Protein AF-A0A371SAK7-F1 (afdb_monomer_lite)

pLDDT: mean 85.82, std 8.58, range [55.22, 95.19]

Sequence (73 aa):
MKTLGISLLATIALFFMSVFIVSPIMSNIGYSSVESSYHLQTHALLVTLIFTVILCTILGSRYVVEELKKGKE

Structure (mmCIF, N/CA/C/O backbone):
data_AF-A0A371SAK7-F1
#
_entry.id   AF-A0A371SAK7-F1
#
loop_
_atom_site.group_PDB
_atom_site.id
_atom_site.type_symbol
_atom_site.label_atom_id
_atom_site.label_alt_id
_atom_site.labe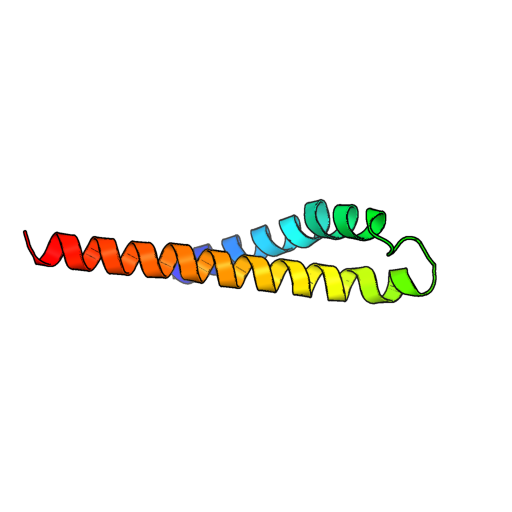l_comp_id
_atom_site.label_asym_id
_atom_site.label_entity_id
_atom_site.label_seq_id
_atom_site.pdbx_PDB_ins_code
_atom_site.Cartn_x
_atom_site.Cartn_y
_atom_site.Cartn_z
_atom_site.occupancy
_atom_site.B_iso_or_equiv
_atom_site.auth_seq_id
_atom_site.auth_comp_id
_atom_site.auth_asym_id
_atom_site.auth_atom_id
_atom_site.pdbx_PDB_model_num
ATOM 1 N N . MET A 1 1 ? 3.817 11.809 20.685 1.00 57.59 1 MET A N 1
ATOM 2 C CA . MET A 1 1 ? 4.928 11.687 19.705 1.00 57.59 1 MET A CA 1
ATOM 3 C C . MET A 1 1 ? 5.068 10.283 19.105 1.00 57.59 1 MET A C 1
ATOM 5 O O . MET A 1 1 ? 5.377 10.192 17.928 1.00 57.59 1 MET A O 1
ATOM 9 N N . LYS A 1 2 ? 4.797 9.196 19.852 1.00 68.75 2 LYS A N 1
ATOM 10 C CA . LYS A 1 2 ? 4.901 7.802 19.356 1.00 68.75 2 LYS A CA 1
ATOM 11 C C . LYS A 1 2 ? 4.089 7.526 18.076 1.00 68.75 2 LYS A C 1
ATOM 13 O O . LYS A 1 2 ? 4.595 6.889 17.163 1.00 68.75 2 LYS A O 1
ATOM 18 N N . THR A 1 3 ? 2.879 8.079 17.971 1.00 79.81 3 THR A N 1
ATOM 19 C CA . THR A 1 3 ? 2.000 7.925 16.795 1.00 79.81 3 THR A CA 1
ATOM 20 C C . THR A 1 3 ? 2.591 8.523 15.517 1.00 79.81 3 THR A C 1
ATOM 22 O O . THR A 1 3 ? 2.475 7.921 14.456 1.00 79.81 3 THR A O 1
ATOM 25 N N . LEU A 1 4 ? 3.275 9.670 15.614 1.00 85.50 4 LEU A N 1
ATOM 26 C CA . LEU A 1 4 ? 3.955 10.278 14.464 1.00 85.50 4 LEU A CA 1
ATOM 27 C C . LEU A 1 4 ? 5.138 9.423 14.004 1.00 85.50 4 LEU A C 1
ATOM 29 O O . LEU A 1 4 ? 5.331 9.254 12.808 1.00 85.50 4 LEU A O 1
ATOM 33 N N . GLY A 1 5 ? 5.879 8.827 14.944 1.00 87.31 5 GLY A N 1
ATOM 34 C CA . GLY A 1 5 ? 6.963 7.896 14.621 1.00 87.31 5 GLY A CA 1
ATOM 35 C C . GLY A 1 5 ? 6.470 6.639 13.898 1.00 87.31 5 GLY A C 1
ATOM 36 O O . GLY A 1 5 ? 7.068 6.231 12.909 1.00 87.31 5 GLY A O 1
ATOM 37 N N . ILE A 1 6 ? 5.347 6.065 14.340 1.00 89.44 6 ILE A N 1
ATOM 38 C CA . ILE A 1 6 ? 4.738 4.890 13.693 1.00 89.44 6 ILE A CA 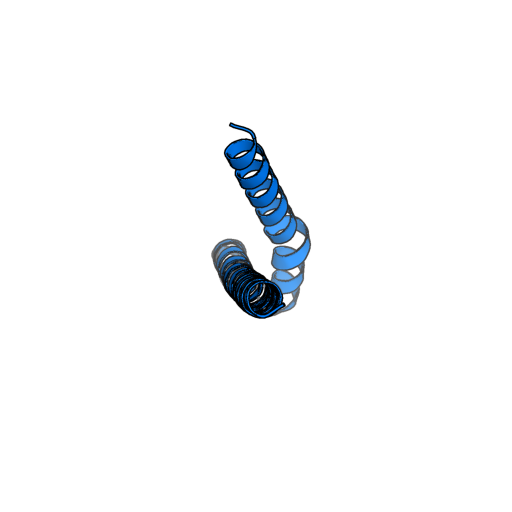1
ATOM 39 C C . ILE A 1 6 ? 4.197 5.248 12.302 1.00 89.44 6 ILE A C 1
ATOM 41 O O . ILE A 1 6 ? 4.415 4.498 11.356 1.00 89.44 6 ILE A O 1
ATOM 45 N N . SER A 1 7 ? 3.545 6.406 12.158 1.00 85.12 7 SER A N 1
ATOM 46 C CA . SER A 1 7 ? 3.060 6.905 10.862 1.00 85.12 7 SER A CA 1
ATOM 47 C C . SER A 1 7 ? 4.204 7.132 9.868 1.00 85.12 7 SER A C 1
ATOM 49 O O . SER A 1 7 ? 4.139 6.691 8.718 1.00 85.12 7 SER A O 1
ATOM 51 N N . LEU A 1 8 ? 5.298 7.748 10.326 1.00 89.62 8 LEU A N 1
ATOM 52 C CA . LEU A 1 8 ? 6.490 7.958 9.510 1.00 89.62 8 LEU A CA 1
ATOM 53 C C . LEU A 1 8 ? 7.113 6.622 9.089 1.00 89.62 8 LEU A C 1
ATOM 55 O O . LEU A 1 8 ? 7.418 6.434 7.914 1.00 89.62 8 LEU A O 1
ATOM 59 N N . LEU A 1 9 ? 7.245 5.674 10.020 1.00 91.81 9 LEU A N 1
ATOM 60 C CA . LEU A 1 9 ? 7.776 4.343 9.731 1.00 91.81 9 LEU A CA 1
ATOM 61 C C . LEU A 1 9 ? 6.906 3.588 8.715 1.00 91.81 9 LEU A C 1
ATOM 63 O O . LEU A 1 9 ? 7.438 3.006 7.774 1.00 91.81 9 LEU A O 1
ATOM 67 N N . ALA A 1 10 ? 5.580 3.635 8.865 1.00 88.56 10 ALA A N 1
ATOM 68 C CA . ALA A 1 10 ? 4.647 3.032 7.917 1.00 88.56 10 ALA A CA 1
ATOM 69 C C . ALA A 1 10 ? 4.767 3.668 6.524 1.00 88.56 10 ALA A C 1
ATOM 71 O O . ALA A 1 10 ? 4.787 2.958 5.523 1.00 88.56 10 ALA A O 1
ATOM 72 N N . THR A 1 11 ? 4.927 4.991 6.454 1.00 89.00 11 THR A N 1
ATOM 73 C CA . THR A 1 11 ? 5.128 5.715 5.189 1.00 89.00 11 THR A CA 1
ATOM 74 C C . THR A 1 11 ? 6.435 5.306 4.507 1.00 89.00 11 THR A C 1
ATOM 76 O O . THR A 1 11 ? 6.451 5.042 3.306 1.00 89.00 11 THR A O 1
ATOM 79 N N . ILE A 1 12 ? 7.525 5.187 5.271 1.00 92.19 12 ILE A N 1
ATOM 80 C CA . ILE A 1 12 ? 8.820 4.711 4.764 1.00 92.19 12 ILE A CA 1
ATOM 81 C C . ILE A 1 12 ? 8.701 3.268 4.254 1.00 92.19 12 ILE A C 1
ATOM 83 O O . ILE A 1 12 ? 9.180 2.955 3.165 1.00 92.19 12 ILE A O 1
ATOM 87 N N . ALA A 1 13 ? 8.025 2.392 5.001 1.00 91.50 13 ALA A N 1
ATOM 88 C CA . ALA A 1 13 ? 7.790 1.015 4.578 1.00 91.50 13 ALA A CA 1
ATOM 89 C C . ALA A 1 13 ? 6.968 0.947 3.278 1.00 91.50 13 ALA A C 1
ATOM 91 O O . ALA A 1 13 ? 7.326 0.202 2.367 1.00 91.50 13 ALA A O 1
ATOM 92 N N . LEU A 1 14 ? 5.914 1.761 3.153 1.00 89.31 14 LEU A N 1
ATOM 93 C CA . LEU A 1 14 ? 5.107 1.861 1.933 1.00 89.31 14 LEU A CA 1
ATOM 94 C C . LEU A 1 14 ? 5.927 2.348 0.734 1.00 89.31 14 LEU A C 1
ATOM 96 O O . LEU A 1 14 ? 5.785 1.802 -0.359 1.00 89.31 14 LEU A O 1
ATOM 100 N N . PHE A 1 15 ? 6.821 3.321 0.933 1.00 88.56 15 PHE A N 1
ATOM 101 C CA . PHE A 1 15 ? 7.736 3.777 -0.113 1.00 88.56 15 PHE A CA 1
ATOM 102 C C . PHE A 1 15 ? 8.627 2.634 -0.616 1.00 88.56 15 PHE A C 1
ATOM 104 O O . PHE A 1 15 ? 8.707 2.394 -1.821 1.00 88.56 15 PHE A O 1
ATOM 111 N N . PHE A 1 16 ? 9.242 1.871 0.290 1.00 90.31 16 PHE A N 1
ATOM 112 C CA . PHE A 1 16 ? 10.074 0.735 -0.102 1.00 90.31 16 PHE A CA 1
ATOM 113 C C . PHE A 1 16 ? 9.275 -0.386 -0.773 1.00 90.31 16 PHE A C 1
ATOM 115 O O . PHE A 1 16 ? 9.749 -0.943 -1.760 1.00 90.31 16 PHE A O 1
ATOM 122 N N . MET A 1 17 ? 8.052 -0.674 -0.319 1.00 88.44 17 MET A N 1
ATOM 123 C CA . MET A 1 17 ? 7.165 -1.617 -1.012 1.00 88.44 17 MET A CA 1
ATOM 124 C C . MET A 1 17 ? 6.832 -1.144 -2.431 1.00 88.44 17 MET A C 1
ATOM 126 O O . MET A 1 17 ? 6.868 -1.937 -3.373 1.00 88.44 17 MET A O 1
ATOM 130 N N . SER A 1 18 ? 6.573 0.152 -2.620 1.00 87.44 18 SER A N 1
ATOM 131 C CA . SER A 1 18 ? 6.341 0.719 -3.953 1.00 87.44 18 SER A CA 1
ATOM 132 C C . SER A 1 18 ? 7.552 0.533 -4.870 1.00 87.44 18 SER A C 1
ATOM 134 O O . SER A 1 18 ? 7.387 0.163 -6.032 1.00 87.44 18 SER A O 1
ATOM 136 N N . VAL A 1 19 ? 8.761 0.787 -4.366 1.00 86.56 19 VAL A N 1
ATOM 137 C CA . VAL A 1 19 ? 9.994 0.753 -5.168 1.00 86.56 19 VAL A CA 1
ATOM 138 C C . VAL A 1 19 ? 10.459 -0.674 -5.450 1.00 86.56 19 VAL A C 1
ATOM 140 O O . VAL A 1 19 ? 10.843 -0.965 -6.578 1.00 86.56 19 VAL A O 1
ATOM 143 N N . PHE A 1 20 ? 10.424 -1.567 -4.461 1.00 89.44 20 PHE A N 1
ATOM 144 C CA . PHE A 1 20 ? 10.986 -2.917 -4.587 1.00 89.44 20 PHE A CA 1
ATOM 145 C C . PHE A 1 20 ? 9.982 -3.978 -5.033 1.00 89.44 20 PHE A C 1
ATOM 147 O O . PHE A 1 20 ? 10.401 -5.007 -5.554 1.00 89.44 20 PHE A O 1
ATOM 154 N N . ILE A 1 21 ? 8.679 -3.756 -4.844 1.00 89.06 21 ILE A N 1
ATOM 155 C CA . ILE A 1 21 ? 7.645 -4.723 -5.234 1.00 89.06 21 ILE A CA 1
ATOM 156 C C . ILE A 1 21 ? 6.830 -4.185 -6.404 1.00 89.06 21 ILE A C 1
ATOM 158 O O . ILE A 1 21 ? 6.799 -4.797 -7.469 1.00 89.06 21 ILE A O 1
ATOM 162 N N . VAL A 1 22 ? 6.192 -3.024 -6.238 1.00 86.62 22 VAL A N 1
ATOM 163 C CA . VAL A 1 22 ? 5.219 -2.533 -7.229 1.00 86.62 22 VAL A CA 1
ATOM 164 C C . VAL A 1 22 ? 5.903 -2.116 -8.532 1.00 86.62 22 VAL A C 1
ATOM 166 O O . VAL A 1 22 ? 5.451 -2.508 -9.605 1.00 86.62 22 VAL A O 1
ATOM 169 N N . SER A 1 23 ? 7.016 -1.384 -8.460 1.00 85.62 23 SER A N 1
ATOM 170 C CA . SER A 1 23 ? 7.734 -0.910 -9.651 1.00 85.62 23 SER A CA 1
ATOM 171 C C . SER A 1 23 ? 8.273 -2.055 -10.537 1.00 85.62 23 SER A C 1
ATOM 173 O O . SER A 1 23 ? 7.976 -2.050 -11.734 1.00 85.62 23 SER A O 1
ATOM 175 N N . PRO A 1 24 ? 8.955 -3.099 -10.012 1.00 85.81 24 PRO A N 1
ATOM 176 C CA . PRO A 1 24 ? 9.368 -4.244 -10.827 1.00 85.81 24 PRO A CA 1
ATOM 177 C C . PRO A 1 24 ? 8.194 -5.017 -11.430 1.00 85.81 24 PRO A C 1
ATOM 179 O O . PRO A 1 24 ? 8.265 -5.430 -12.587 1.00 85.81 24 PRO A O 1
ATOM 182 N N . ILE A 1 25 ? 7.100 -5.196 -10.683 1.00 87.62 25 ILE A N 1
ATOM 183 C CA . ILE A 1 25 ? 5.894 -5.854 -11.205 1.00 87.62 25 ILE A CA 1
ATOM 184 C C . ILE A 1 25 ? 5.327 -5.049 -12.376 1.00 87.62 25 ILE A C 1
ATOM 186 O O . ILE A 1 25 ? 5.055 -5.613 -13.432 1.00 87.62 25 ILE A O 1
ATOM 190 N N . MET A 1 26 ? 5.210 -3.729 -12.230 1.00 85.00 26 MET A N 1
ATOM 191 C CA . MET A 1 26 ? 4.699 -2.865 -13.292 1.00 85.00 26 MET A CA 1
ATOM 192 C C . MET A 1 26 ? 5.617 -2.809 -14.512 1.00 85.00 26 MET A C 1
ATOM 194 O O . MET A 1 26 ? 5.118 -2.837 -15.635 1.00 85.00 26 MET A O 1
ATOM 198 N N . SER A 1 27 ? 6.937 -2.825 -14.319 1.00 83.69 27 SER A N 1
ATOM 199 C CA . SER A 1 27 ? 7.912 -2.913 -15.415 1.00 83.69 27 SER A CA 1
ATOM 200 C C . SER A 1 27 ? 7.641 -4.116 -16.333 1.00 83.69 27 SER A C 1
ATOM 202 O O . SER A 1 27 ? 7.691 -3.998 -17.557 1.00 83.69 27 SER A O 1
ATOM 204 N N . ASN A 1 28 ? 7.217 -5.245 -15.754 1.00 85.62 28 ASN A N 1
ATOM 205 C CA . ASN A 1 28 ? 6.875 -6.466 -16.488 1.00 85.62 28 ASN A CA 1
ATOM 206 C C . ASN A 1 28 ? 5.466 -6.466 -17.129 1.00 85.62 28 ASN A C 1
ATOM 208 O O . ASN A 1 28 ? 5.156 -7.382 -17.884 1.00 85.62 28 ASN A O 1
ATOM 212 N N . ILE A 1 29 ? 4.609 -5.470 -16.857 1.00 83.75 29 ILE A N 1
ATOM 213 C CA . ILE A 1 29 ? 3.195 -5.416 -17.308 1.00 83.75 29 ILE A CA 1
ATOM 214 C C . ILE A 1 29 ? 2.981 -4.392 -18.448 1.00 83.75 29 ILE A C 1
ATOM 216 O O . ILE A 1 29 ? 1.858 -4.049 -18.803 1.00 83.75 29 ILE A O 1
ATOM 220 N N . GLY A 1 30 ? 4.056 -3.923 -19.087 1.00 73.62 30 GLY A N 1
ATOM 221 C CA . GLY A 1 30 ? 3.964 -3.048 -20.269 1.00 73.62 30 GLY A CA 1
ATOM 222 C C . GLY A 1 30 ? 4.629 -1.684 -20.111 1.00 73.62 30 GLY A C 1
ATOM 223 O O . GLY A 1 30 ? 4.459 -0.827 -20.972 1.00 73.62 30 GLY A O 1
ATOM 224 N N . TYR A 1 31 ? 5.421 -1.504 -19.051 1.00 76.88 31 TYR A N 1
ATOM 225 C CA . TYR A 1 31 ? 6.294 -0.341 -18.862 1.00 76.88 31 TYR A CA 1
ATOM 226 C C . TYR A 1 31 ? 7.726 -0.570 -19.381 1.00 76.88 31 TYR A C 1
ATOM 228 O O . TYR A 1 31 ? 8.657 0.135 -18.999 1.00 76.88 31 TYR A O 1
ATOM 236 N N . SER A 1 32 ? 7.913 -1.573 -20.244 1.00 70.12 32 SER A N 1
ATOM 237 C CA . SER A 1 32 ? 9.214 -1.972 -20.790 1.00 70.12 32 SER A CA 1
ATOM 238 C C . SER A 1 32 ? 9.671 -1.132 -21.990 1.00 70.12 32 SER A C 1
ATOM 240 O O . SER A 1 32 ? 10.789 -1.318 -22.469 1.00 70.12 32 SER A O 1
ATOM 242 N N . SER A 1 33 ? 8.826 -0.235 -22.513 1.00 76.12 33 SER A N 1
ATOM 243 C CA . SER A 1 33 ? 9.181 0.659 -23.623 1.00 76.12 33 SER A CA 1
ATOM 244 C C . SER A 1 33 ? 9.721 1.998 -23.114 1.00 76.12 33 SER A C 1
ATOM 246 O O . SER A 1 33 ? 9.341 2.468 -22.045 1.00 76.12 33 SER A O 1
ATOM 248 N N . VAL A 1 34 ? 10.591 2.648 -23.896 1.00 69.06 34 VAL A N 1
ATOM 249 C CA . VAL A 1 34 ? 11.179 3.957 -23.544 1.00 69.06 34 VAL A CA 1
ATOM 250 C C . VAL A 1 34 ? 10.125 5.026 -23.233 1.00 69.06 34 VAL A C 1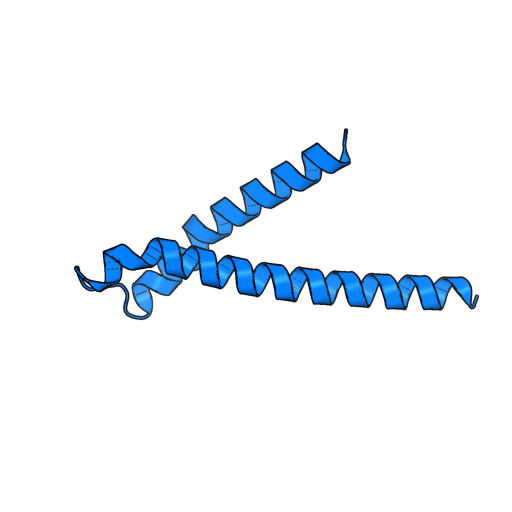
ATOM 252 O O . VAL A 1 34 ? 10.294 5.768 -22.276 1.00 69.06 34 VAL A O 1
ATOM 255 N N . GLU A 1 35 ? 9.011 5.065 -23.967 1.00 71.19 35 GLU A N 1
ATOM 256 C CA . GLU A 1 35 ? 7.901 5.998 -23.713 1.00 71.19 35 GLU A CA 1
ATOM 257 C C . GLU A 1 35 ? 7.124 5.673 -22.434 1.00 71.19 35 GLU A C 1
ATOM 259 O O . GLU A 1 35 ? 6.803 6.565 -21.650 1.00 71.19 35 GLU A O 1
ATOM 264 N N . SER A 1 36 ? 6.836 4.393 -22.189 1.00 69.19 36 SER A N 1
ATOM 265 C CA . SER A 1 36 ? 6.071 3.986 -21.007 1.00 69.19 36 SER A CA 1
ATOM 266 C C . SER A 1 36 ? 6.897 4.109 -19.726 1.00 69.19 36 SER A C 1
ATOM 268 O O . SER A 1 36 ? 6.353 4.497 -18.690 1.00 69.19 36 SER A O 1
ATOM 270 N N . SER A 1 37 ? 8.215 3.894 -19.793 1.00 72.88 37 SER A N 1
ATOM 271 C CA . SER A 1 37 ? 9.126 3.965 -18.647 1.00 72.88 37 SER A CA 1
ATOM 272 C C . SER A 1 37 ? 9.094 5.315 -17.918 1.00 72.88 37 SER A C 1
ATOM 274 O O . SER A 1 37 ? 9.291 5.339 -16.703 1.00 72.88 37 SER A O 1
ATOM 276 N N . TYR A 1 38 ? 8.800 6.429 -18.603 1.00 79.50 38 TYR A N 1
ATOM 277 C CA . TYR A 1 38 ? 8.670 7.750 -17.964 1.00 79.50 38 TYR A CA 1
ATOM 278 C C . TYR A 1 38 ? 7.499 7.827 -16.980 1.00 79.50 38 TYR A C 1
ATOM 280 O O . TYR A 1 38 ? 7.550 8.572 -16.003 1.00 79.50 38 TYR A O 1
ATOM 288 N N . HIS A 1 39 ? 6.454 7.032 -17.207 1.00 84.94 39 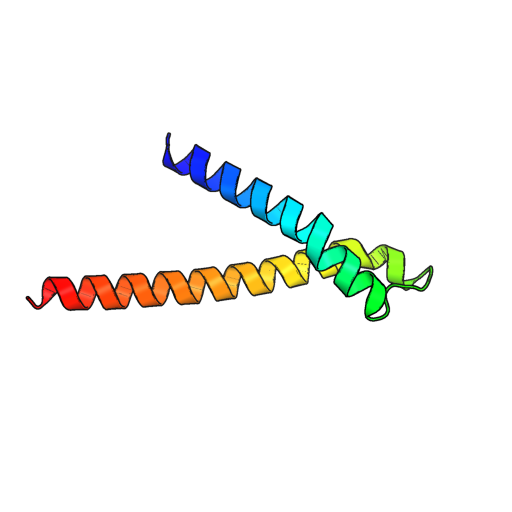HIS A N 1
ATOM 289 C CA . HIS A 1 39 ? 5.267 7.008 -16.362 1.00 84.94 39 HIS A CA 1
ATOM 290 C C . HIS A 1 39 ? 5.265 5.854 -15.352 1.00 84.94 39 HIS A C 1
ATOM 292 O O . HIS A 1 39 ? 4.341 5.767 -14.541 1.00 84.94 39 HIS A O 1
ATOM 298 N N . LEU A 1 40 ? 6.267 4.967 -15.379 1.00 85.25 40 LEU A N 1
ATOM 299 C CA . LEU A 1 40 ? 6.335 3.783 -14.517 1.00 85.25 40 LEU A CA 1
ATOM 300 C C . LEU A 1 40 ? 6.239 4.157 -13.037 1.00 85.25 40 LEU A C 1
ATOM 302 O O . LEU A 1 40 ? 5.426 3.601 -12.303 1.00 85.25 40 LEU A O 1
ATOM 306 N N . GLN A 1 41 ? 7.032 5.134 -12.603 1.00 84.56 41 GLN A N 1
ATOM 307 C CA . GLN A 1 41 ? 7.100 5.506 -11.194 1.00 84.56 41 GLN A CA 1
ATOM 308 C C . GLN A 1 41 ? 5.806 6.166 -10.705 1.00 84.56 41 GLN A C 1
ATOM 310 O O . GLN A 1 41 ? 5.320 5.842 -9.623 1.00 84.56 41 GLN A O 1
ATOM 315 N N . THR A 1 42 ? 5.205 7.042 -11.513 1.00 87.62 42 THR A N 1
ATOM 316 C CA . THR A 1 42 ? 3.914 7.666 -11.193 1.00 87.62 42 THR A CA 1
ATOM 317 C C . THR A 1 42 ? 2.810 6.623 -11.076 1.00 87.62 42 THR A C 1
ATOM 319 O O . THR A 1 42 ? 2.046 6.641 -10.113 1.00 87.62 42 THR A O 1
ATOM 322 N N . HIS A 1 43 ? 2.736 5.683 -12.018 1.00 88.50 43 HIS A N 1
ATOM 323 C CA . HIS A 1 43 ? 1.718 4.645 -11.968 1.00 88.50 43 HIS A CA 1
ATOM 324 C C . HIS A 1 43 ? 1.96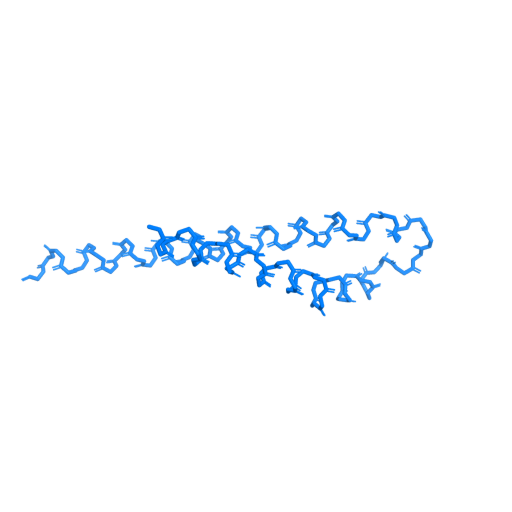6 3.639 -10.833 1.00 88.50 43 HIS A C 1
ATOM 326 O O . HIS A 1 43 ? 1.010 3.240 -10.174 1.00 88.50 43 HIS A O 1
ATOM 332 N N . ALA A 1 44 ? 3.222 3.314 -10.511 1.00 88.25 44 ALA A N 1
ATOM 333 C CA . ALA A 1 44 ? 3.564 2.488 -9.349 1.00 88.25 44 ALA A CA 1
ATOM 334 C C . ALA A 1 44 ? 3.138 3.136 -8.028 1.00 88.25 44 ALA A C 1
ATOM 336 O O . ALA A 1 44 ? 2.584 2.461 -7.155 1.00 88.25 44 ALA A O 1
ATOM 337 N N . LEU A 1 45 ? 3.323 4.450 -7.895 1.00 88.69 45 LEU A N 1
ATOM 338 C CA . LEU A 1 45 ? 2.831 5.202 -6.744 1.00 88.69 45 LEU A CA 1
ATOM 339 C C . LEU A 1 45 ? 1.298 5.210 -6.681 1.00 88.69 45 LEU A C 1
ATOM 341 O O . LEU A 1 45 ? 0.743 4.979 -5.609 1.00 88.69 45 LEU A O 1
ATOM 345 N N . LEU A 1 46 ? 0.610 5.414 -7.810 1.00 90.25 46 LEU A N 1
ATOM 346 C CA . LEU A 1 46 ? -0.858 5.372 -7.872 1.00 90.25 46 LEU A CA 1
ATOM 347 C C . LEU A 1 46 ? -1.409 4.003 -7.464 1.00 90.25 46 LEU A C 1
ATOM 349 O O . LEU A 1 46 ? -2.318 3.928 -6.640 1.00 90.25 46 LEU A O 1
ATOM 353 N N . VAL A 1 47 ? -0.834 2.922 -7.988 1.00 89.50 47 VAL A N 1
ATOM 354 C CA . VAL A 1 47 ? -1.211 1.552 -7.619 1.00 89.50 47 VAL A CA 1
ATOM 355 C C . VAL A 1 47 ? -0.986 1.324 -6.125 1.00 89.50 47 VAL A C 1
ATOM 357 O O . VAL A 1 47 ? -1.885 0.849 -5.430 1.00 89.50 47 VAL A O 1
ATOM 360 N N . THR A 1 48 ? 0.172 1.733 -5.601 1.00 90.38 48 THR A N 1
ATOM 361 C CA . THR A 1 48 ? 0.479 1.626 -4.167 1.00 90.38 48 THR A CA 1
ATOM 362 C C . THR A 1 48 ? -0.534 2.396 -3.314 1.00 90.38 48 THR A C 1
ATOM 364 O O . THR A 1 48 ? -1.005 1.878 -2.299 1.00 90.38 48 THR A O 1
ATOM 367 N N . LEU A 1 49 ? -0.917 3.607 -3.729 1.00 89.94 49 LEU A N 1
ATOM 368 C CA . LEU A 1 49 ? -1.915 4.429 -3.044 1.00 89.94 49 LEU A CA 1
ATOM 369 C C . LEU A 1 49 ? -3.280 3.731 -3.004 1.00 89.94 49 LEU A C 1
ATOM 371 O O . LEU A 1 49 ? -3.889 3.653 -1.939 1.00 89.94 49 LEU A O 1
ATOM 375 N N . ILE A 1 50 ? -3.739 3.183 -4.133 1.00 92.56 50 ILE A N 1
ATOM 376 C CA . ILE A 1 50 ? -5.020 2.467 -4.226 1.00 92.56 50 ILE A CA 1
ATOM 377 C C . ILE A 1 50 ? -5.045 1.294 -3.241 1.00 92.56 50 ILE A C 1
ATOM 379 O O . ILE A 1 50 ? -5.967 1.189 -2.431 1.00 92.56 50 ILE A O 1
ATOM 383 N N . PHE A 1 51 ? -4.010 0.449 -3.251 1.00 90.25 51 PHE A N 1
ATOM 384 C CA . PHE A 1 51 ? -3.915 -0.673 -2.315 1.00 90.25 51 PHE A CA 1
ATOM 385 C C . PHE A 1 51 ? -3.855 -0.216 -0.856 1.00 90.25 51 PHE A C 1
ATOM 387 O O . PHE A 1 51 ? -4.487 -0.830 0.004 1.00 90.25 51 PHE A O 1
ATOM 394 N N . THR A 1 52 ? -3.147 0.880 -0.579 1.00 90.81 52 THR A N 1
ATOM 395 C CA . THR A 1 52 ? -3.060 1.453 0.770 1.00 90.81 52 THR A CA 1
ATOM 396 C C . THR A 1 52 ? -4.430 1.910 1.262 1.00 90.81 52 THR A C 1
ATOM 398 O O . THR A 1 52 ? -4.822 1.559 2.371 1.00 90.81 52 THR A O 1
ATOM 401 N N . VAL A 1 53 ? -5.194 2.634 0.436 1.00 93.44 53 VAL A N 1
ATOM 402 C CA . VAL A 1 53 ? -6.548 3.088 0.787 1.00 93.44 53 VAL A CA 1
ATOM 403 C C . VAL A 1 53 ? -7.459 1.895 1.066 1.00 93.44 53 VAL A C 1
ATOM 405 O O . VAL A 1 53 ? -8.094 1.860 2.116 1.00 93.44 53 VAL A O 1
ATOM 408 N N . ILE A 1 54 ? -7.467 0.888 0.186 1.00 94.19 54 ILE A N 1
ATOM 409 C CA . ILE A 1 54 ? -8.273 -0.329 0.368 1.00 94.19 54 ILE A CA 1
ATOM 410 C C . ILE A 1 54 ? -7.918 -1.019 1.691 1.00 94.19 54 ILE A C 1
ATOM 412 O O . ILE A 1 54 ? -8.806 -1.351 2.477 1.00 94.19 54 ILE A O 1
ATOM 416 N N . LEU A 1 55 ? -6.625 -1.203 1.966 1.00 90.56 55 LEU A N 1
ATOM 417 C CA . LEU A 1 55 ? -6.155 -1.840 3.193 1.00 90.56 55 LEU A CA 1
ATOM 418 C C . LEU A 1 55 ? -6.560 -1.038 4.437 1.00 90.56 55 LEU A C 1
ATOM 420 O O . LEU A 1 55 ? -7.077 -1.615 5.395 1.00 90.56 55 LEU A O 1
ATOM 424 N N . CYS A 1 56 ? -6.403 0.287 4.414 1.00 91.06 56 CYS A N 1
ATOM 425 C CA . CYS A 1 56 ? -6.861 1.165 5.488 1.00 91.06 56 CYS A CA 1
ATOM 426 C C . CYS A 1 56 ? -8.377 1.070 5.704 1.00 91.06 56 CYS A C 1
ATOM 428 O O . CYS A 1 56 ? -8.820 1.004 6.850 1.00 91.06 56 CYS A O 1
ATOM 430 N N . THR A 1 57 ? -9.177 1.008 4.638 1.00 94.81 57 THR A N 1
ATOM 431 C CA . THR A 1 57 ? -10.634 0.848 4.734 1.00 94.81 57 THR A CA 1
ATOM 432 C C . THR A 1 57 ? -11.015 -0.499 5.350 1.00 94.81 57 THR A C 1
ATOM 434 O O . THR A 1 57 ? -11.881 -0.553 6.227 1.00 94.81 57 THR A O 1
ATOM 437 N N . ILE A 1 58 ? -10.354 -1.591 4.955 1.00 95.19 58 ILE A N 1
ATOM 438 C CA . ILE A 1 58 ? -10.608 -2.925 5.520 1.00 95.19 58 ILE A CA 1
ATOM 439 C C . ILE A 1 58 ? -10.244 -2.949 7.008 1.00 95.19 58 ILE A C 1
ATOM 441 O O . ILE A 1 58 ? -11.053 -3.364 7.833 1.00 95.19 58 ILE A O 1
ATOM 445 N N . LEU A 1 59 ? -9.052 -2.471 7.376 1.00 93.19 59 LEU A N 1
ATOM 446 C CA . LEU A 1 59 ? -8.622 -2.442 8.776 1.00 93.19 59 LEU A CA 1
ATOM 447 C C . LEU A 1 59 ? -9.514 -1.534 9.630 1.00 93.19 59 LEU A C 1
ATOM 449 O O . LEU A 1 59 ? -9.914 -1.925 10.724 1.00 93.19 59 LEU A O 1
ATOM 453 N N . GLY A 1 60 ? -9.872 -0.355 9.117 1.00 92.69 60 GLY A N 1
ATOM 454 C CA . GLY A 1 60 ? -10.749 0.592 9.802 1.00 92.69 60 GLY A CA 1
ATOM 455 C C . GLY A 1 60 ? -12.156 0.042 10.022 1.00 92.69 60 GLY A C 1
ATOM 456 O O . GLY A 1 60 ? -12.678 0.115 11.130 1.00 92.69 60 GLY A O 1
ATOM 457 N N . SER A 1 61 ? -12.759 -0.568 8.999 1.00 94.31 61 SER A N 1
ATOM 458 C CA . SER A 1 61 ? -14.089 -1.179 9.126 1.00 94.31 61 SER A CA 1
ATOM 459 C C . SER A 1 61 ? -14.095 -2.354 10.107 1.00 94.31 61 SER A C 1
ATOM 461 O O . SER A 1 61 ? -15.006 -2.452 10.928 1.00 94.31 61 SER A O 1
ATOM 463 N N . ARG A 1 62 ? -13.055 -3.199 10.093 1.00 93.50 62 ARG A N 1
ATOM 464 C CA . ARG A 1 62 ? -12.890 -4.274 11.083 1.00 93.50 62 ARG A CA 1
ATOM 465 C C . ARG A 1 62 ? -12.767 -3.733 12.501 1.00 93.50 62 ARG A C 1
ATOM 467 O O . ARG A 1 62 ? -13.464 -4.223 13.382 1.00 93.50 62 ARG A O 1
ATOM 474 N N . TYR A 1 63 ? -11.943 -2.707 12.699 1.00 93.81 63 TYR A N 1
ATOM 475 C CA . TYR A 1 63 ? -11.785 -2.065 14.001 1.00 93.81 63 TYR A CA 1
ATOM 476 C C . TYR A 1 63 ? -13.122 -1.528 14.534 1.00 93.81 63 TYR A C 1
ATOM 478 O O . TYR A 1 63 ? -13.490 -1.811 15.670 1.00 93.81 6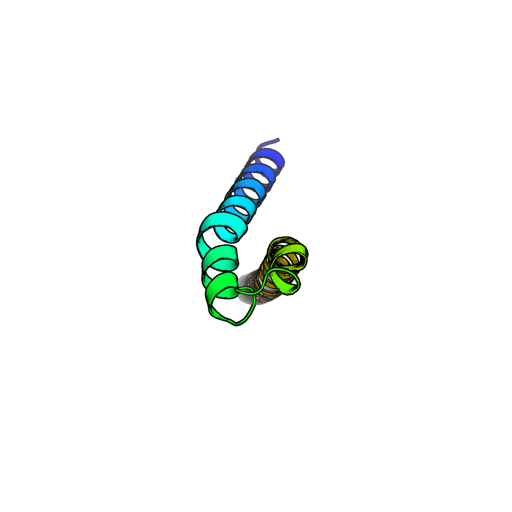3 TYR A O 1
ATOM 486 N N . VAL A 1 64 ? -13.903 -0.835 13.699 1.00 93.75 64 VAL A N 1
ATOM 487 C CA . VAL A 1 64 ? -15.229 -0.322 14.088 1.00 93.75 64 VAL A CA 1
ATOM 488 C C . VAL A 1 64 ? -16.177 -1.454 14.491 1.00 93.75 64 VAL A C 1
ATOM 490 O O . VAL A 1 64 ? -16.854 -1.354 15.512 1.00 93.75 64 VAL A O 1
ATOM 493 N N . VAL A 1 65 ? -16.226 -2.543 13.719 1.00 94.31 65 VAL A N 1
ATOM 494 C CA . VAL A 1 65 ? -17.077 -3.703 14.035 1.00 94.31 65 VAL A CA 1
ATOM 495 C C . VAL A 1 65 ? -16.665 -4.358 15.357 1.00 94.31 65 VAL A C 1
ATOM 497 O O . VAL A 1 65 ? -17.530 -4.726 16.152 1.00 94.31 65 VAL A O 1
ATOM 500 N N . GLU A 1 66 ? -15.363 -4.489 15.612 1.00 94.06 66 GLU A N 1
ATOM 501 C CA . GLU A 1 66 ? -14.837 -5.054 16.859 1.00 94.06 66 GLU A CA 1
ATOM 502 C C . GLU A 1 66 ? -15.186 -4.188 18.076 1.00 94.06 66 GLU A C 1
ATOM 504 O O . GLU A 1 66 ? -15.640 -4.720 19.090 1.00 94.06 66 GLU A O 1
ATOM 509 N N . GLU A 1 67 ? -15.055 -2.864 17.975 1.00 92.50 67 GLU A N 1
ATOM 510 C CA . GLU A 1 67 ? -15.418 -1.946 19.062 1.00 92.50 67 GLU A CA 1
ATOM 511 C C . GLU A 1 67 ? -16.933 -1.936 19.331 1.00 92.50 67 GLU A C 1
ATOM 513 O O . GLU A 1 67 ? -17.359 -1.964 20.487 1.00 92.50 67 GLU A O 1
ATOM 518 N N . LEU A 1 68 ? -17.767 -2.004 18.285 1.00 92.75 68 LEU A N 1
ATOM 519 C CA . LEU A 1 68 ? -19.224 -2.134 18.435 1.00 92.75 68 LEU A CA 1
ATOM 520 C C . LEU A 1 68 ? -19.641 -3.446 19.109 1.00 92.75 68 LEU A C 1
ATOM 522 O O . LEU A 1 68 ? -20.658 -3.477 19.803 1.00 92.75 68 LEU A O 1
ATOM 526 N N . LYS A 1 69 ? -18.890 -4.534 18.895 1.00 90.81 69 LYS A N 1
ATOM 527 C CA . LYS A 1 69 ? -19.146 -5.818 19.557 1.00 90.81 69 LYS A CA 1
ATOM 528 C C . LYS A 1 69 ? -18.799 -5.751 21.044 1.00 90.81 69 LYS A C 1
ATOM 530 O O . LYS A 1 69 ? -19.610 -6.184 21.852 1.00 90.81 69 LYS A O 1
ATOM 535 N N . LYS A 1 70 ? -17.648 -5.169 21.399 1.00 88.94 70 LYS A N 1
ATOM 536 C CA . LYS A 1 70 ? -17.217 -5.015 22.800 1.00 88.94 70 LYS A CA 1
ATOM 537 C C . LYS A 1 70 ? -18.159 -4.139 23.620 1.00 88.94 70 LYS A C 1
ATOM 539 O O . LYS A 1 70 ? -18.381 -4.429 24.780 1.00 88.94 70 LYS A O 1
ATOM 544 N N . GLY A 1 71 ? -18.725 -3.084 23.031 1.00 78.31 71 GLY A N 1
ATOM 545 C CA . GLY A 1 71 ? -19.672 -2.209 23.734 1.00 78.31 71 GLY A CA 1
ATOM 546 C C . GLY A 1 71 ? -21.057 -2.823 23.990 1.00 78.31 71 GLY A C 1
ATOM 547 O O . GLY A 1 71 ? -21.887 -2.176 24.623 1.00 78.31 71 GLY A O 1
ATOM 548 N N . LYS A 1 72 ? -21.336 -4.022 23.459 1.00 68.50 72 LYS A N 1
ATOM 549 C CA . LYS A 1 72 ? -22.585 -4.771 23.685 1.00 68.50 72 LYS A CA 1
ATOM 550 C C . LYS A 1 72 ? -22.443 -5.909 24.704 1.00 68.50 72 LYS A C 1
ATOM 552 O O . LYS A 1 72 ? -23.467 -6.498 25.048 1.00 68.50 72 LYS A O 1
ATOM 557 N N . GLU A 1 73 ? -21.221 -6.231 25.126 1.00 55.22 73 GLU A N 1
ATOM 558 C CA . GLU A 1 73 ? -20.917 -7.159 26.230 1.00 55.22 73 GLU A CA 1
ATOM 559 C C . GLU A 1 73 ? -20.796 -6.385 27.548 1.00 55.22 73 GLU A C 1
ATOM 561 O O . GLU A 1 73 ? -21.246 -6.934 28.578 1.00 55.22 73 GLU A O 1
#

Radius of gyration: 17.18 Å; chains: 1; bounding box: 34×19×50 Å

Secondary structure (DSSP, 8-state):
-HHHHHHHHHHHHHHHHIIIIIHHHHHTTT--SHHHHHHHHHHHHHHHHHHHHHHHHHHHHHHHHHHHHHTT-

Foldseek 3Di:
DVVVVVVVVVVVVLVCCLVVPQLVVQCVVPCVDPVSVVCSSVVSVVVSVVVVVVVCVVVVVVVVVVVVVVVVD